Protein AF-A0A7J6E3D5-F1 (afdb_monomer_lite)

Organism: Cannabis sativa (NCBI:txid3483)

pLDDT: mean 85.64, std 6.09, range [58.5, 93.38]

InterPro domains:
  IPR000988 Large ribosomal subunit protein eL24-related, N-terminal [PF01246] (1-29)
  IPR023442 Large ribosomal subunit protein eL24, conserved site [PS01073] (8-25)
  IPR038630 Ribosomal protein L24e/L24 superfamily [G3DSA:2.30.170.20] (1-31)

Foldseek 3Di:
DDFAAAPPPRDTDDPPDADWDQDPVRDIGGD

Secondary structure (DSSP, 8-state):
-PPEEPTTT--EE-TTSS-EEE-TTS-EEE-

Radius of gyration: 9.19 Å; 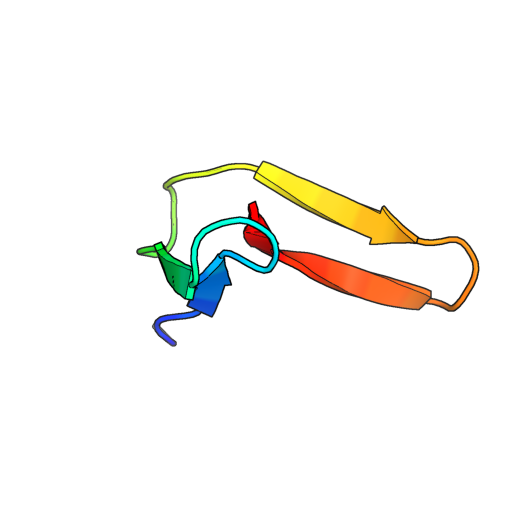chains: 1; bounding box: 23×15×19 Å

Sequence (31 aa):
MRLEKCWFCSSTVYPGHGIQYVRNDAKIMAM

Structure (mmCIF, N/CA/C/O backbone):
data_AF-A0A7J6E3D5-F1
#
_entry.id   AF-A0A7J6E3D5-F1
#
loop_
_atom_site.group_PDB
_atom_site.id
_atom_site.type_symbol
_atom_site.label_atom_id
_atom_site.label_alt_id
_atom_site.label_comp_id
_atom_site.label_asym_id
_atom_site.label_entity_id
_atom_site.label_seq_id
_atom_site.pdbx_PDB_ins_code
_atom_site.Cartn_x
_atom_site.Cartn_y
_atom_site.Cartn_z
_atom_site.occupancy
_atom_site.B_iso_or_equiv
_atom_site.auth_seq_id
_atom_site.auth_comp_id
_atom_site.auth_asym_id
_atom_site.auth_atom_id
_atom_site.pdbx_PDB_model_num
ATOM 1 N N . MET A 1 1 ? -1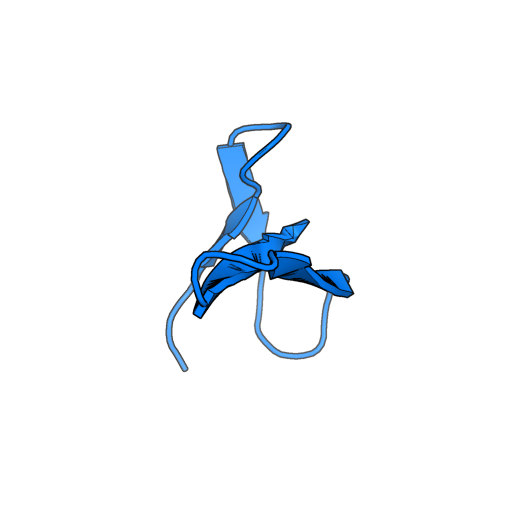3.836 -11.205 -0.483 1.00 58.50 1 MET A N 1
ATOM 2 C CA . MET A 1 1 ? -13.384 -9.796 -0.443 1.00 58.50 1 MET A CA 1
ATOM 3 C C . MET A 1 1 ? -12.316 -9.690 0.633 1.00 58.50 1 MET A C 1
ATOM 5 O O . MET A 1 1 ? -12.621 -9.917 1.794 1.00 58.50 1 MET A O 1
ATOM 9 N N . ARG A 1 2 ? -11.055 -9.483 0.242 1.00 75.38 2 ARG A N 1
ATOM 10 C CA . ARG A 1 2 ? -9.938 -9.287 1.177 1.00 75.38 2 ARG A CA 1
ATOM 11 C C . ARG A 1 2 ? -9.770 -7.784 1.382 1.00 75.38 2 ARG A C 1
ATOM 13 O O . ARG A 1 2 ? -9.837 -7.048 0.403 1.00 75.38 2 ARG A O 1
ATOM 20 N N . LEU A 1 3 ? -9.615 -7.342 2.629 1.00 82.19 3 LEU A N 1
ATOM 21 C CA . LEU A 1 3 ? -9.223 -5.962 2.897 1.00 82.19 3 LEU A CA 1
ATOM 22 C C . LEU A 1 3 ? -7.720 -5.847 2.667 1.00 82.19 3 LEU A C 1
ATOM 24 O O . LEU A 1 3 ? -6.931 -6.547 3.306 1.00 82.19 3 LEU A O 1
ATOM 28 N N . GLU A 1 4 ? -7.350 -4.975 1.743 1.00 86.25 4 GLU A N 1
ATOM 29 C CA . GLU A 1 4 ? -5.960 -4.640 1.459 1.00 86.25 4 GLU A CA 1
ATOM 30 C C . GLU A 1 4 ? -5.541 -3.519 2.420 1.00 86.25 4 GLU A C 1
ATOM 32 O O . GLU A 1 4 ? -6.379 -2.749 2.893 1.00 86.25 4 GLU A O 1
ATOM 37 N N . LYS A 1 5 ? -4.253 -3.408 2.744 1.00 87.25 5 LYS A N 1
ATOM 38 C CA . LYS A 1 5 ? -3.745 -2.219 3.439 1.00 87.25 5 LYS A CA 1
ATOM 39 C C . LYS A 1 5 ? -3.040 -1.327 2.437 1.00 87.25 5 LYS A C 1
ATOM 41 O O . LYS A 1 5 ? -2.227 -1.819 1.657 1.00 87.25 5 LYS A O 1
ATOM 46 N N . CYS A 1 6 ? -3.341 -0.033 2.489 1.00 87.88 6 CYS A N 1
ATOM 47 C CA . CYS A 1 6 ? -2.640 0.965 1.705 1.00 87.88 6 CYS A CA 1
ATOM 48 C C . CYS A 1 6 ? -1.153 0.889 2.043 1.00 87.88 6 CYS A C 1
ATOM 50 O O . CYS A 1 6 ? -0.763 0.994 3.207 1.00 87.88 6 CYS A O 1
ATOM 52 N N . TRP A 1 7 ? -0.319 0.718 1.025 1.00 86.56 7 TRP A N 1
ATOM 53 C CA . TRP A 1 7 ? 1.125 0.648 1.203 1.00 86.56 7 TRP A CA 1
ATOM 54 C C . TRP A 1 7 ? 1.712 1.966 1.734 1.00 86.56 7 TRP A C 1
ATOM 56 O O . TRP A 1 7 ? 2.710 1.954 2.447 1.00 86.56 7 TRP A O 1
ATOM 66 N N . PHE A 1 8 ? 1.081 3.098 1.414 1.00 86.06 8 PHE A N 1
ATOM 67 C CA . PHE A 1 8 ? 1.557 4.422 1.804 1.00 86.06 8 PHE A CA 1
ATOM 68 C C . PHE A 1 8 ? 1.129 4.810 3.225 1.00 86.06 8 PHE A C 1
ATOM 70 O O . PHE A 1 8 ? 1.970 5.129 4.059 1.00 86.06 8 PHE A O 1
ATOM 77 N N . CYS A 1 9 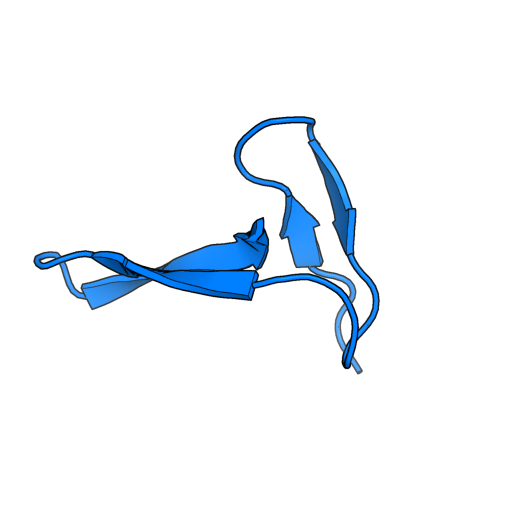? -0.175 4.766 3.519 1.00 89.25 9 CYS A N 1
ATOM 78 C CA . CYS A 1 9 ? -0.726 5.244 4.793 1.00 89.25 9 CYS A CA 1
ATOM 79 C C . CYS A 1 9 ? -1.154 4.129 5.761 1.00 89.25 9 CYS A C 1
ATOM 81 O O . CYS A 1 9 ? -1.630 4.425 6.851 1.00 89.25 9 CYS A O 1
ATOM 83 N N . SER A 1 10 ? -0.993 2.848 5.401 1.00 87.44 10 SER A N 1
ATOM 84 C CA . SER A 1 10 ? -1.388 1.677 6.214 1.00 87.44 10 SER A CA 1
ATOM 85 C C . SER A 1 10 ? -2.882 1.570 6.565 1.00 87.44 10 SER A C 1
ATOM 87 O O . SER A 1 10 ? -3.276 0.670 7.315 1.00 87.44 10 SER A O 1
ATOM 89 N N . SER A 1 11 ? -3.722 2.437 5.996 1.00 87.31 11 SER A N 1
ATOM 90 C CA . SER A 1 11 ? -5.181 2.400 6.116 1.00 87.31 11 SER A CA 1
ATOM 91 C C . SER A 1 11 ? -5.777 1.184 5.4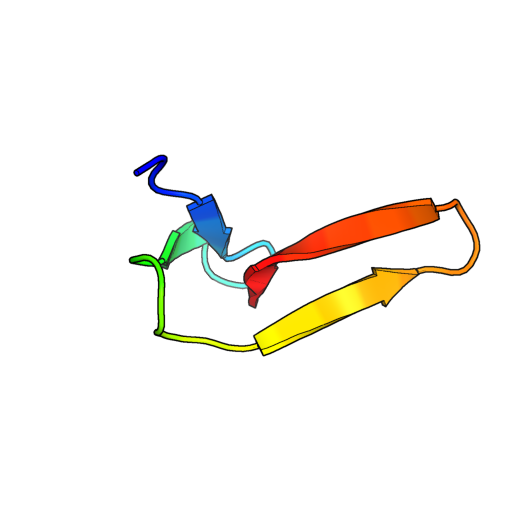15 1.00 87.31 11 SER A C 1
ATOM 93 O O . SER A 1 11 ? -5.202 0.639 4.475 1.00 87.31 11 SER A O 1
ATOM 95 N N . THR A 1 12 ? -6.952 0.749 5.855 1.00 89.75 12 THR A N 1
ATOM 96 C CA . THR A 1 12 ? -7.688 -0.349 5.219 1.00 89.75 12 THR A CA 1
ATOM 97 C C . THR A 1 12 ? -8.366 0.114 3.933 1.00 89.75 12 THR A C 1
ATOM 99 O O . THR A 1 12 ? -9.153 1.058 3.957 1.00 89.75 12 THR A O 1
ATOM 102 N N . VAL A 1 13 ? -8.095 -0.585 2.836 1.00 89.56 13 VAL A N 1
ATOM 103 C CA . VAL A 1 13 ? -8.662 -0.362 1.507 1.00 89.56 13 VAL A CA 1
ATOM 104 C C . VAL A 1 13 ? -9.710 -1.440 1.236 1.00 89.56 13 VAL A C 1
ATOM 106 O O . VAL A 1 13 ? -9.430 -2.643 1.273 1.00 89.56 13 VAL A O 1
ATOM 109 N N . TYR A 1 14 ? -10.941 -0.996 0.990 1.00 89.81 14 TYR A N 1
ATOM 110 C CA . TYR A 1 14 ? -12.054 -1.866 0.626 1.00 89.81 14 TYR A CA 1
ATOM 111 C C . TYR A 1 14 ? -12.044 -2.140 -0.885 1.00 89.81 14 TYR A C 1
ATOM 113 O O . TYR A 1 14 ? -11.715 -1.244 -1.661 1.00 89.81 14 TYR A O 1
ATOM 121 N N . PRO A 1 15 ? -12.425 -3.344 -1.341 1.00 86.19 15 PRO A N 1
ATOM 122 C CA . PRO A 1 15 ? -12.504 -3.630 -2.772 1.00 86.19 15 PRO A CA 1
ATOM 123 C C . PRO A 1 15 ? -13.429 -2.662 -3.513 1.00 86.19 15 PRO A C 1
ATOM 125 O O . PRO A 1 15 ? -14.555 -2.433 -3.080 1.00 86.19 15 PRO A O 1
ATOM 128 N N . GLY A 1 16 ? -12.950 -2.121 -4.634 1.00 85.00 16 GLY A N 1
ATOM 129 C CA . GLY A 1 16 ? -13.639 -1.075 -5.398 1.00 85.00 16 GLY A CA 1
ATOM 130 C C . GLY A 1 16 ? -13.274 0.355 -4.982 1.00 85.00 16 GLY A C 1
ATOM 131 O O . GLY A 1 16 ? -13.670 1.294 -5.664 1.00 85.00 16 GLY A O 1
ATOM 132 N N . HIS A 1 17 ? -12.486 0.528 -3.916 1.00 86.06 17 HIS A N 1
ATOM 133 C CA . HIS A 1 17 ? -11.908 1.807 -3.514 1.00 86.06 17 HIS A CA 1
ATOM 134 C C . HIS A 1 17 ? -10.384 1.801 -3.674 1.00 86.06 17 HIS A C 1
ATOM 136 O O . HIS A 1 17 ? -9.735 0.781 -3.449 1.00 86.06 17 HIS A O 1
ATOM 142 N N . GLY A 1 18 ? -9.821 2.960 -4.020 1.00 84.25 18 GLY A N 1
ATOM 143 C CA . GLY A 1 18 ? -8.379 3.151 -4.184 1.00 84.25 18 GLY A CA 1
ATOM 144 C C . GLY A 1 18 ? -7.872 2.852 -5.594 1.00 84.25 18 GLY A C 1
ATOM 145 O O . GLY A 1 18 ? -8.645 2.650 -6.533 1.00 84.25 18 GLY A O 1
ATOM 146 N N . ILE A 1 19 ? -6.550 2.854 -5.734 1.00 86.81 19 ILE A N 1
ATOM 147 C CA . ILE A 1 19 ? -5.847 2.564 -6.988 1.00 86.81 19 ILE A CA 1
ATOM 14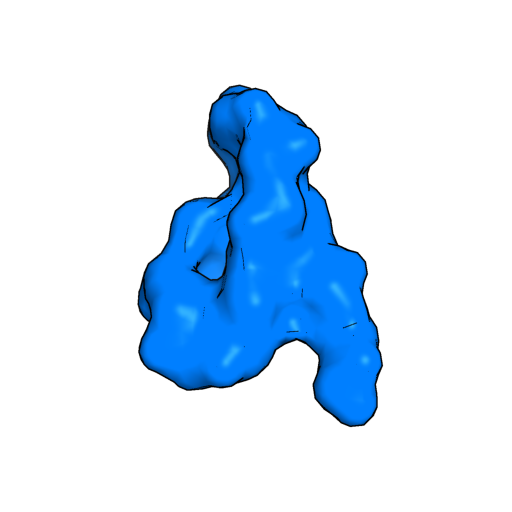8 C C . ILE A 1 19 ? -4.842 1.444 -6.735 1.00 86.81 19 ILE A C 1
ATOM 150 O O . ILE A 1 19 ? -4.134 1.436 -5.732 1.00 86.81 19 ILE A O 1
ATOM 154 N N . GLN A 1 20 ? -4.759 0.494 -7.665 1.00 88.19 20 GLN A N 1
ATOM 155 C CA . GLN A 1 20 ? -3.694 -0.504 -7.666 1.00 88.19 20 GLN A CA 1
ATOM 156 C C . GLN A 1 20 ? -2.564 -0.066 -8.587 1.00 88.19 20 GLN A C 1
ATOM 158 O O . GLN A 1 20 ? -2.783 0.233 -9.760 1.00 88.19 20 GLN A O 1
ATOM 163 N N . TYR A 1 21 ? -1.347 -0.076 -8.050 1.00 86.94 21 TYR A N 1
ATOM 164 C CA . TYR A 1 21 ? -0.126 0.121 -8.814 1.00 86.94 21 TYR A CA 1
ATOM 165 C C . TYR A 1 21 ? 0.626 -1.205 -8.939 1.00 86.94 21 TYR A C 1
ATOM 167 O O . TYR A 1 21 ? 0.910 -1.871 -7.939 1.00 86.94 21 TYR A O 1
ATOM 175 N N . VAL A 1 22 ? 0.951 -1.586 -10.174 1.00 89.81 22 VAL A N 1
ATOM 176 C CA . VAL A 1 22 ? 1.748 -2.779 -10.473 1.00 89.81 22 VAL A CA 1
ATOM 177 C C . VAL A 1 22 ? 3.168 -2.332 -10.775 1.00 89.81 22 VAL A C 1
ATOM 179 O O . VAL A 1 22 ? 3.415 -1.630 -11.756 1.00 89.81 22 VAL A O 1
ATOM 182 N N . ARG A 1 23 ? 4.108 -2.718 -9.913 1.00 88.31 23 ARG A N 1
ATOM 183 C CA . ARG A 1 23 ? 5.526 -2.409 -10.107 1.00 88.31 23 ARG A CA 1
ATOM 184 C C . ARG A 1 23 ? 6.173 -3.378 -11.098 1.00 88.31 23 ARG A C 1
ATOM 186 O O . ARG A 1 23 ? 5.709 -4.502 -11.271 1.00 88.31 23 ARG A O 1
ATOM 193 N N . ASN A 1 24 ? 7.300 -2.970 -11.686 1.00 91.81 24 ASN A N 1
ATOM 194 C CA . ASN A 1 24 ? 8.074 -3.782 -12.636 1.00 91.81 24 ASN A CA 1
ATOM 195 C C . ASN A 1 24 ? 8.592 -5.108 -12.035 1.00 91.81 24 ASN A C 1
ATOM 197 O O . ASN A 1 24 ? 8.837 -6.060 -12.763 1.00 91.81 24 ASN A O 1
ATOM 201 N N . ASP A 1 25 ? 8.711 -5.202 -10.707 1.00 93.38 25 ASP A N 1
ATOM 202 C CA . ASP A 1 25 ? 9.025 -6.437 -9.973 1.00 93.38 25 ASP A CA 1
ATOM 203 C C . ASP A 1 25 ? 7.806 -7.360 -9.754 1.00 93.38 25 ASP A C 1
ATOM 205 O O . ASP A 1 25 ? 7.828 -8.215 -8.873 1.00 93.38 25 ASP A O 1
ATOM 209 N N . ALA A 1 26 ? 6.725 -7.170 -10.523 1.00 87.56 26 ALA A N 1
ATOM 210 C CA . ALA A 1 26 ? 5.447 -7.884 -10.414 1.00 87.56 26 ALA A CA 1
ATOM 211 C C . ALA A 1 26 ? 4.765 -7.769 -9.037 1.00 87.56 26 ALA A C 1
ATOM 213 O O . ALA A 1 26 ? 3.856 -8.535 -8.707 1.00 87.56 26 ALA A O 1
ATOM 214 N N . LYS A 1 27 ? 5.168 -6.787 -8.225 1.00 85.88 27 LYS A N 1
ATOM 215 C CA . LYS A 1 27 ? 4.543 -6.521 -6.933 1.00 85.88 27 LYS A CA 1
ATOM 216 C C . LYS A 1 27 ? 3.354 -5.589 -7.103 1.00 85.88 27 LYS A C 1
ATOM 218 O O . LYS A 1 27 ? 3.482 -4.483 -7.629 1.00 85.88 27 LYS A O 1
ATOM 223 N N . ILE A 1 28 ? 2.213 -6.048 -6.610 1.00 85.94 28 ILE A N 1
ATOM 224 C CA . ILE A 1 28 ? 0.961 -5.299 -6.586 1.00 85.94 28 ILE A CA 1
ATOM 225 C C . ILE A 1 28 ? 0.906 -4.518 -5.274 1.00 85.94 28 ILE A C 1
ATOM 227 O O . ILE A 1 28 ? 1.125 -5.077 -4.198 1.00 85.94 28 ILE A O 1
ATOM 231 N N . MET A 1 29 ? 0.651 -3.218 -5.367 1.00 84.94 29 MET A N 1
ATOM 232 C CA . MET A 1 29 ? 0.495 -2.3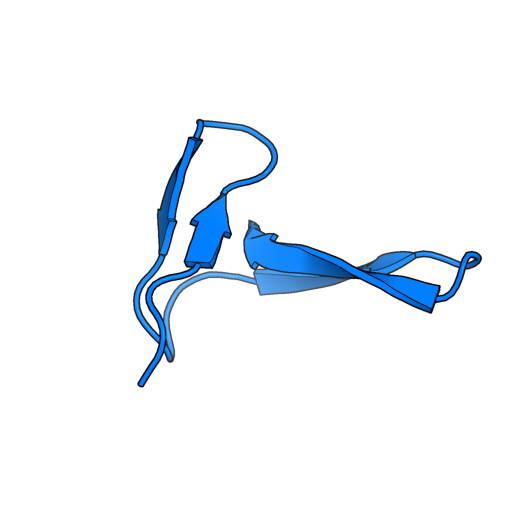27 -4.224 1.00 84.94 29 MET A CA 1
ATOM 233 C C . MET A 1 29 ? -0.862 -1.637 -4.306 1.00 84.94 29 MET A C 1
ATOM 235 O O . MET A 1 29 ? -1.175 -1.004 -5.313 1.00 84.94 29 MET A O 1
ATOM 239 N N . ALA A 1 30 ? -1.653 -1.753 -3.242 1.00 83.62 30 ALA A N 1
ATOM 240 C CA . ALA A 1 30 ? -2.861 -0.961 -3.069 1.00 83.62 30 ALA A CA 1
ATOM 241 C C . ALA A 1 30 ? -2.491 0.402 -2.472 1.00 83.62 30 ALA A C 1
ATOM 243 O O . ALA A 1 30 ? -1.726 0.472 -1.500 1.00 83.62 30 ALA A O 1
ATOM 244 N N . MET A 1 31 ? -3.024 1.467 -3.063 1.00 76.88 31 MET A N 1
ATOM 245 C CA . MET A 1 31 ? -2.930 2.843 -2.584 1.00 76.88 31 MET A CA 1
ATOM 246 C C . MET A 1 31 ? -4.304 3.356 -2.169 1.00 76.88 31 MET A C 1
ATOM 248 O O . MET A 1 31 ? -5.293 3.057 -2.878 1.00 76.88 31 MET A O 1
#